Protein AF-A0A7S3W999-F1 (afdb_monomer_lite)

pLDDT: mean 83.3, std 14.89, range [40.12, 98.19]

Secondary structure (DSSP, 8-state):
-HHHHHHHHHHHHHTT----EE--SS--S--HHHHHHHHTT---EE---S-SHHHHHHHHHHHHHHHHHGGG-B--GGGTTTTT-GGG---SS-B--S-TTSSTT--SHHHHHHHHHT-

Sequence (119 aa):
SITEAVEAACMSMFAGWGVMVSHRSGETEDAFIADLVVGLRTGQIKTGAPCRSERLAKYNQLLRIEEELGSRCSYAGEKFRTVGCPVKGMFRKPCVGGNWKCNGTLKSVEDLLTAFKAF

Structure (mmCIF, N/CA/C/O backbone):
data_AF-A0A7S3W999-F1
#
_entry.id   AF-A0A7S3W999-F1
#
loop_
_atom_site.group_PDB
_atom_site.id
_atom_site.type_symbol
_atom_site.label_atom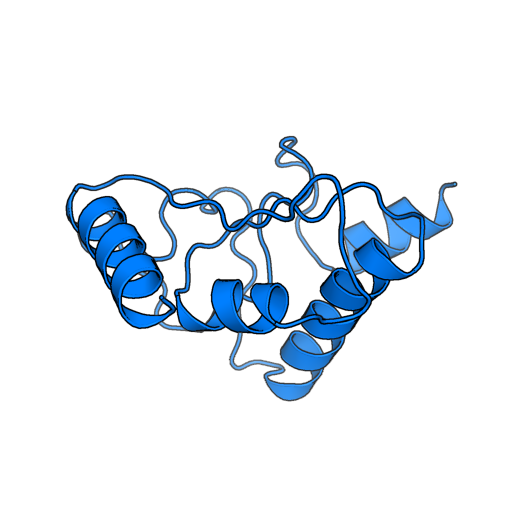_id
_atom_site.label_alt_id
_atom_site.label_comp_id
_atom_site.label_asym_id
_atom_site.label_entity_id
_atom_site.label_seq_id
_atom_site.pdbx_PDB_ins_code
_atom_site.Cartn_x
_atom_site.Cartn_y
_atom_site.Cartn_z
_atom_site.occupancy
_atom_site.B_iso_or_equiv
_atom_site.auth_seq_id
_atom_site.auth_comp_id
_atom_site.auth_asym_id
_atom_site.auth_atom_id
_atom_site.pdbx_PDB_model_num
ATOM 1 N N . SER A 1 1 ? 10.779 3.368 -13.672 1.00 92.88 1 SER A N 1
ATOM 2 C CA . SER A 1 1 ? 10.228 4.727 -13.477 1.00 92.88 1 SER A CA 1
ATOM 3 C C . SER A 1 1 ? 8.856 4.645 -12.806 1.00 92.88 1 SER A C 1
ATOM 5 O O . SER A 1 1 ? 8.329 3.544 -12.678 1.00 92.88 1 SER A O 1
ATOM 7 N N . ILE A 1 2 ? 8.274 5.768 -12.357 1.00 95.38 2 ILE A N 1
ATOM 8 C CA . ILE A 1 2 ? 6.893 5.771 -11.826 1.00 95.38 2 ILE A CA 1
ATOM 9 C C . ILE A 1 2 ? 5.883 5.465 -12.933 1.00 95.38 2 ILE A C 1
ATOM 11 O O . ILE A 1 2 ? 4.989 4.652 -12.724 1.00 95.38 2 ILE A O 1
ATOM 15 N N . THR A 1 3 ? 6.064 6.046 -14.119 1.00 97.25 3 THR A N 1
ATOM 16 C CA . THR A 1 3 ? 5.186 5.830 -15.275 1.00 97.25 3 THR A CA 1
ATOM 17 C C . THR A 1 3 ? 5.067 4.350 -15.632 1.00 97.25 3 THR A C 1
ATOM 19 O O . THR A 1 3 ? 3.961 3.822 -15.657 1.00 97.25 3 THR A O 1
ATOM 22 N N . GLU A 1 4 ? 6.191 3.643 -15.776 1.00 98.19 4 GLU A N 1
ATOM 23 C CA . GLU A 1 4 ? 6.180 2.205 -16.093 1.00 98.19 4 GLU A CA 1
ATOM 24 C C . GLU A 1 4 ? 5.510 1.369 -14.991 1.00 98.19 4 GLU A C 1
ATOM 26 O O . GLU A 1 4 ? 4.831 0.386 -15.276 1.00 98.19 4 GLU A O 1
ATOM 31 N N . ALA A 1 5 ? 5.677 1.750 -13.718 1.00 96.62 5 ALA A N 1
ATOM 32 C CA . ALA A 1 5 ? 5.036 1.051 -12.607 1.00 96.62 5 ALA A CA 1
ATOM 33 C C . ALA A 1 5 ? 3.506 1.221 -12.632 1.00 96.62 5 ALA A C 1
ATOM 35 O O . ALA A 1 5 ? 2.775 0.259 -12.386 1.00 96.62 5 ALA A O 1
ATOM 36 N N . VAL A 1 6 ? 3.024 2.425 -12.961 1.00 96.75 6 VAL A N 1
ATOM 37 C CA . VAL A 1 6 ? 1.593 2.712 -13.141 1.00 96.75 6 VAL A CA 1
ATOM 38 C C . VAL A 1 6 ? 1.043 1.938 -14.338 1.00 96.75 6 VAL A C 1
ATOM 40 O O . VAL A 1 6 ? 0.014 1.278 -14.212 1.00 96.75 6 VAL A O 1
ATOM 43 N N . GLU A 1 7 ? 1.742 1.953 -15.473 1.00 97.31 7 GLU A N 1
ATOM 44 C CA . GLU A 1 7 ? 1.349 1.214 -16.677 1.00 97.31 7 GLU A CA 1
ATOM 45 C C . GLU A 1 7 ? 1.268 -0.293 -16.413 1.00 97.31 7 GLU A C 1
ATOM 47 O O . GLU A 1 7 ? 0.254 -0.917 -16.726 1.00 97.31 7 GLU A O 1
ATOM 52 N N . ALA A 1 8 ? 2.276 -0.877 -15.759 1.00 97.12 8 ALA A N 1
ATOM 53 C CA . ALA A 1 8 ? 2.287 -2.294 -15.402 1.00 97.12 8 ALA A CA 1
ATOM 54 C C . ALA A 1 8 ? 1.127 -2.678 -14.468 1.00 97.12 8 ALA A C 1
ATOM 56 O O . ALA A 1 8 ? 0.482 -3.719 -14.660 1.00 97.12 8 ALA A O 1
ATOM 57 N N . ALA A 1 9 ? 0.829 -1.832 -13.478 1.00 95.31 9 ALA A N 1
ATOM 58 C CA . ALA A 1 9 ? -0.301 -2.037 -12.582 1.00 95.31 9 ALA A CA 1
ATOM 59 C C . ALA A 1 9 ? -1.631 -1.970 -13.346 1.00 95.31 9 ALA A C 1
ATOM 61 O O . ALA A 1 9 ? -2.456 -2.877 -13.220 1.00 95.31 9 ALA A O 1
ATOM 62 N N . CYS A 1 10 ? -1.824 -0.943 -14.176 1.00 94.19 10 CYS A N 1
ATOM 63 C CA . CYS A 1 10 ? -3.021 -0.780 -14.995 1.00 94.19 10 CYS A CA 1
ATOM 64 C C . CYS A 1 10 ? -3.225 -1.973 -15.933 1.00 94.19 10 CYS A C 1
ATOM 66 O O . CYS A 1 10 ? -4.299 -2.571 -15.908 1.00 94.19 10 CYS A O 1
ATOM 68 N N . MET A 1 11 ? -2.202 -2.377 -16.693 1.00 96.50 11 MET A N 1
ATOM 69 C CA . MET A 1 11 ? -2.272 -3.538 -17.592 1.00 96.50 11 MET A CA 1
ATOM 70 C C . MET A 1 11 ? -2.722 -4.803 -16.854 1.00 96.50 11 MET A C 1
ATOM 72 O O . MET A 1 11 ? -3.634 -5.496 -17.303 1.00 96.50 11 MET A O 1
ATOM 76 N N . SER A 1 12 ? -2.140 -5.065 -15.682 1.00 95.31 12 SER A N 1
ATOM 77 C CA . SER A 1 12 ? -2.504 -6.218 -14.854 1.00 95.31 12 SER A CA 1
ATOM 78 C C . SER A 1 12 ? -3.963 -6.143 -14.383 1.00 95.31 12 SER A C 1
ATOM 80 O O . SER A 1 12 ? -4.713 -7.114 -14.493 1.00 95.31 12 SER A O 1
ATOM 82 N N . MET A 1 13 ? -4.401 -4.976 -13.904 1.00 93.50 13 MET A N 1
ATOM 83 C CA . MET A 1 13 ? -5.772 -4.772 -13.427 1.00 93.50 13 MET A CA 1
ATOM 84 C C . MET A 1 13 ? -6.809 -4.880 -14.554 1.00 93.50 13 MET A C 1
ATOM 86 O O . MET A 1 13 ? -7.868 -5.481 -14.346 1.00 93.50 13 MET A O 1
ATOM 90 N N . PHE A 1 14 ? -6.501 -4.374 -15.754 1.00 93.75 14 PHE A N 1
ATOM 91 C C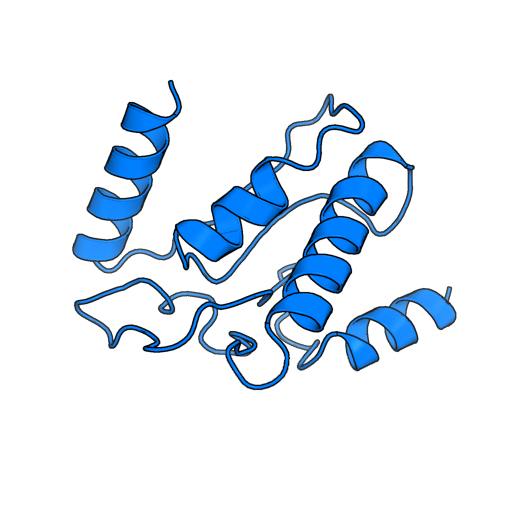A . PHE A 1 14 ? -7.331 -4.537 -16.954 1.00 93.75 14 PHE A CA 1
ATOM 92 C C . PHE A 1 14 ? -7.422 -5.998 -17.401 1.00 93.75 14 PHE A C 1
ATOM 94 O O . PHE A 1 14 ? -8.495 -6.444 -17.802 1.00 93.75 14 PHE A O 1
ATOM 101 N N . ALA A 1 15 ? -6.344 -6.770 -17.246 1.00 94.44 15 ALA A N 1
ATOM 102 C CA . ALA A 1 15 ? -6.331 -8.207 -17.513 1.00 94.44 15 ALA A CA 1
ATOM 103 C C . ALA A 1 15 ? -7.066 -9.046 -16.446 1.00 94.44 15 ALA A C 1
ATOM 105 O O . ALA A 1 15 ? -7.117 -10.273 -16.542 1.00 94.44 15 ALA A O 1
ATOM 106 N N . GLY A 1 16 ? -7.639 -8.427 -15.408 1.00 91.25 16 GLY A N 1
ATOM 107 C CA . GLY A 1 16 ? -8.362 -9.146 -14.360 1.00 91.25 16 GLY A CA 1
ATOM 108 C C . GLY A 1 16 ? -7.500 -9.608 -13.185 1.00 91.25 16 GLY A C 1
ATOM 109 O O . GLY A 1 16 ? -7.981 -10.402 -12.365 1.00 91.25 16 GLY A O 1
ATOM 110 N N . TRP A 1 17 ? -6.240 -9.176 -13.111 1.00 93.19 17 TRP A N 1
ATOM 111 C CA . TRP A 1 17 ? -5.279 -9.618 -12.103 1.00 93.19 17 TRP A CA 1
ATOM 112 C C . TRP A 1 17 ? -5.247 -8.649 -10.920 1.00 93.19 17 TRP A C 1
ATOM 114 O O . TRP A 1 17 ? -5.416 -7.440 -11.069 1.00 93.19 17 TRP A O 1
ATOM 124 N N . GLY A 1 18 ? -5.015 -9.194 -9.725 1.00 91.25 18 GLY A N 1
ATOM 125 C CA . GLY A 1 18 ? -4.757 -8.384 -8.538 1.00 91.25 18 GLY A CA 1
ATOM 126 C C . GLY A 1 18 ? -3.310 -7.900 -8.534 1.00 91.25 18 GLY A C 1
ATOM 127 O O . GLY A 1 18 ? -2.397 -8.682 -8.787 1.00 91.25 18 GLY A O 1
ATOM 128 N N . VAL A 1 19 ? -3.095 -6.631 -8.199 1.00 93.62 19 VAL A N 1
ATOM 129 C CA . VAL A 1 19 ? -1.758 -6.036 -8.062 1.00 93.62 19 VAL A CA 1
ATOM 130 C C . VAL A 1 19 ? -1.458 -5.870 -6.580 1.00 93.62 19 VAL A C 1
ATOM 132 O O . VAL A 1 19 ? -2.343 -5.478 -5.829 1.00 93.62 19 VAL A O 1
ATOM 135 N N . MET A 1 20 ? -0.249 -6.210 -6.136 1.00 93.94 20 MET A N 1
ATOM 136 C CA . MET A 1 20 ? 0.203 -5.974 -4.762 1.00 93.94 20 MET A CA 1
ATOM 137 C C . MET A 1 20 ? 1.393 -5.032 -4.789 1.00 93.94 20 MET A C 1
ATOM 139 O O . MET A 1 20 ? 2.443 -5.381 -5.323 1.00 93.94 20 MET A O 1
ATOM 143 N N . VAL A 1 21 ? 1.238 -3.854 -4.187 1.00 94.75 21 VAL A N 1
ATOM 144 C CA . VAL A 1 21 ? 2.371 -2.950 -3.973 1.00 94.75 21 VAL A CA 1
ATOM 145 C C . VAL A 1 21 ? 3.241 -3.538 -2.865 1.00 94.75 21 VAL A C 1
ATOM 147 O O . VAL A 1 21 ? 2.730 -4.001 -1.846 1.00 94.75 21 VAL A O 1
ATOM 150 N N . SER A 1 22 ? 4.558 -3.565 -3.043 1.00 94.62 22 SER A N 1
ATOM 151 C CA . SER A 1 22 ? 5.455 -4.204 -2.079 1.00 94.62 22 SER A CA 1
ATOM 152 C C . SER A 1 22 ? 6.674 -3.358 -1.766 1.00 94.62 22 SER A C 1
ATOM 154 O O . SER A 1 22 ? 7.240 -2.729 -2.656 1.00 94.62 22 SER A O 1
ATOM 156 N N . HIS A 1 23 ? 7.127 -3.445 -0.519 1.00 93.44 23 HIS A N 1
ATOM 157 C CA . HIS A 1 23 ? 8.432 -2.953 -0.094 1.00 93.44 23 HIS A CA 1
ATOM 158 C C . HIS A 1 23 ? 9.593 -3.723 -0.744 1.00 93.44 23 HIS A C 1
ATOM 160 O O . HIS A 1 23 ? 9.405 -4.757 -1.398 1.00 93.44 23 HIS A O 1
ATOM 166 N N . ARG A 1 24 ? 10.820 -3.279 -0.481 1.00 93.56 24 ARG A N 1
ATOM 167 C CA . ARG A 1 24 ? 12.041 -4.061 -0.720 1.00 93.56 24 ARG A CA 1
ATOM 168 C C . ARG A 1 24 ? 12.686 -4.521 0.590 1.00 93.56 24 ARG A C 1
ATOM 170 O O . ARG A 1 24 ? 12.261 -4.161 1.688 1.00 93.56 24 ARG A O 1
ATOM 177 N N . SER A 1 25 ? 13.686 -5.398 0.491 1.00 89.00 25 SER A N 1
ATOM 178 C CA . SER A 1 25 ? 14.409 -5.908 1.664 1.00 89.00 25 SER A CA 1
ATOM 179 C C . SER A 1 25 ? 15.165 -4.789 2.385 1.00 89.00 25 SER A C 1
ATOM 181 O O . SER A 1 25 ? 15.045 -4.681 3.602 1.00 89.00 25 SER A O 1
ATOM 183 N N . GLY A 1 26 ? 15.856 -3.918 1.644 1.00 90.69 26 GLY A N 1
ATOM 184 C CA . GLY A 1 26 ? 16.364 -2.638 2.140 1.00 90.69 26 GLY A CA 1
ATOM 185 C C . GLY A 1 26 ? 15.339 -1.534 1.899 1.00 90.69 26 GLY A C 1
ATOM 186 O O . GLY A 1 26 ? 15.027 -1.248 0.748 1.00 90.69 26 GLY A O 1
ATOM 187 N N . GLU A 1 27 ? 14.806 -0.951 2.969 1.00 93.56 27 GLU A N 1
ATOM 188 C CA . GLU A 1 27 ? 13.860 0.169 2.919 1.00 93.56 27 GLU A CA 1
ATOM 189 C C . GLU A 1 27 ? 14.418 1.384 3.651 1.00 93.56 27 GLU A C 1
ATOM 191 O O . GLU A 1 27 ? 15.270 1.256 4.530 1.00 93.56 27 GLU A O 1
ATOM 196 N N . THR A 1 28 ? 13.886 2.549 3.301 1.00 95.06 28 THR A N 1
ATOM 197 C CA . THR A 1 28 ? 14.134 3.825 3.977 1.00 95.06 28 THR A CA 1
ATOM 198 C C . THR A 1 28 ? 12.873 4.269 4.722 1.00 95.06 28 THR A C 1
ATOM 200 O O . THR A 1 28 ? 11.848 3.591 4.692 1.00 95.06 28 THR A O 1
ATOM 203 N N . GLU A 1 29 ? 12.904 5.416 5.390 1.00 94.94 29 GLU A N 1
ATOM 204 C CA . GLU A 1 29 ? 11.703 5.995 6.010 1.00 94.94 29 GLU A CA 1
ATOM 205 C C . GLU A 1 29 ? 10.728 6.616 4.996 1.00 94.94 29 GLU A C 1
ATOM 207 O O . GLU A 1 29 ? 9.638 7.034 5.376 1.00 94.94 29 GLU A O 1
ATOM 212 N N . ASP A 1 30 ? 11.078 6.628 3.705 1.00 96.50 30 ASP A N 1
ATOM 213 C CA . ASP A 1 30 ? 10.192 7.095 2.641 1.00 96.50 30 ASP A CA 1
ATOM 214 C C . ASP A 1 30 ? 8.915 6.245 2.600 1.00 96.50 30 ASP A C 1
ATOM 216 O O . ASP A 1 30 ? 8.964 5.020 2.471 1.00 96.50 30 ASP A O 1
ATOM 220 N N . ALA A 1 31 ? 7.761 6.894 2.730 1.00 95.88 31 ALA A N 1
ATOM 221 C CA . ALA A 1 31 ? 6.458 6.250 2.741 1.00 95.88 31 ALA A CA 1
ATOM 222 C C . ALA A 1 31 ? 5.761 6.248 1.372 1.00 95.88 31 ALA A C 1
ATOM 224 O O . ALA A 1 31 ? 4.612 5.827 1.306 1.00 95.88 31 ALA A O 1
ATOM 225 N N . PHE A 1 32 ? 6.440 6.627 0.283 1.00 96.94 32 PHE A N 1
ATOM 226 C CA . PHE A 1 32 ? 5.876 6.771 -1.067 1.00 96.94 32 PHE A CA 1
ATOM 227 C C . PHE A 1 32 ? 4.941 5.632 -1.509 1.00 96.94 32 PHE A C 1
ATOM 229 O O . PHE A 1 32 ? 3.894 5.862 -2.115 1.00 96.94 32 PHE A O 1
ATOM 236 N N . ILE A 1 33 ? 5.290 4.378 -1.200 1.00 95.81 33 ILE A N 1
ATOM 237 C CA . ILE A 1 33 ? 4.478 3.220 -1.601 1.00 95.81 33 ILE A CA 1
ATOM 238 C C . ILE A 1 33 ? 3.105 3.152 -0.902 1.00 95.81 33 ILE A C 1
ATOM 240 O O . ILE A 1 33 ? 2.212 2.468 -1.406 1.00 95.81 33 ILE A O 1
ATOM 244 N N . ALA A 1 34 ? 2.924 3.849 0.226 1.00 94.62 34 ALA A N 1
ATOM 245 C CA . ALA A 1 34 ? 1.640 4.003 0.911 1.00 94.62 34 ALA A CA 1
ATOM 246 C C . ALA A 1 34 ? 0.684 4.891 0.099 1.00 94.62 34 ALA A C 1
ATOM 248 O O . ALA A 1 34 ? -0.460 4.514 -0.136 1.00 94.62 34 ALA A O 1
ATOM 249 N N . ASP A 1 35 ? 1.156 6.019 -0.420 1.00 95.75 35 ASP A N 1
ATOM 250 C CA . ASP A 1 35 ? 0.368 6.874 -1.310 1.00 95.75 35 ASP A CA 1
ATOM 251 C C . ASP A 1 35 ? 0.123 6.179 -2.659 1.00 95.75 35 ASP A C 1
ATOM 253 O O . ASP A 1 35 ? -0.989 6.199 -3.195 1.00 95.75 35 ASP A O 1
ATOM 257 N N . LEU A 1 36 ? 1.132 5.464 -3.172 1.00 95.44 36 LEU A N 1
ATOM 258 C CA . LEU A 1 36 ? 1.034 4.726 -4.431 1.00 95.44 36 LEU A CA 1
ATOM 259 C C . LEU A 1 36 ? -0.056 3.643 -4.396 1.00 95.44 36 LEU A C 1
ATOM 261 O O . LEU A 1 36 ? -0.816 3.517 -5.357 1.00 95.44 36 LEU A O 1
ATOM 265 N N . VAL A 1 37 ? -0.162 2.859 -3.313 1.00 94.44 37 VAL A N 1
ATOM 266 C CA . VAL A 1 37 ? -1.179 1.792 -3.211 1.00 94.44 37 VAL A CA 1
ATOM 267 C C . VAL A 1 37 ? -2.601 2.363 -3.217 1.00 94.44 37 VAL A C 1
ATOM 269 O O . VAL A 1 37 ? -3.483 1.780 -3.860 1.00 94.44 37 VAL A O 1
ATOM 272 N N . VAL A 1 38 ? -2.811 3.513 -2.566 1.00 93.50 38 VAL A N 1
ATOM 273 C CA . VAL A 1 38 ? -4.107 4.205 -2.514 1.00 93.50 38 VAL A CA 1
ATOM 274 C C . VAL A 1 38 ? -4.435 4.839 -3.863 1.00 93.50 38 VAL A C 1
ATOM 276 O O . VAL A 1 38 ? -5.544 4.653 -4.371 1.00 93.50 38 VAL A O 1
ATOM 279 N N . GLY A 1 39 ? -3.465 5.524 -4.475 1.00 93.38 39 GLY A N 1
ATOM 280 C CA . GLY A 1 39 ? -3.613 6.173 -5.779 1.00 93.38 39 GLY A CA 1
ATOM 281 C C . GLY A 1 39 ? -3.915 5.182 -6.903 1.00 93.38 39 GLY A C 1
ATOM 282 O O . GLY A 1 39 ? -4.852 5.387 -7.672 1.00 93.38 39 GLY A O 1
ATOM 283 N N . LEU A 1 40 ? -3.191 4.059 -6.946 1.00 92.38 40 LEU A N 1
ATOM 284 C CA . LEU A 1 40 ? -3.424 2.980 -7.912 1.00 92.38 40 LEU A CA 1
ATOM 285 C C . LEU A 1 40 ? -4.662 2.129 -7.599 1.00 92.38 40 LEU A C 1
ATOM 287 O O . LEU A 1 40 ? -5.066 1.319 -8.429 1.00 92.38 40 LEU A O 1
ATOM 291 N N . ARG A 1 41 ? -5.253 2.270 -6.405 1.00 92.12 41 ARG A N 1
ATOM 292 C CA . ARG A 1 41 ? -6.413 1.485 -5.944 1.00 92.12 41 ARG A CA 1
ATOM 293 C C . ARG A 1 41 ? -6.199 -0.026 -6.047 1.00 92.12 41 ARG A C 1
ATOM 295 O O . ARG A 1 41 ? -7.118 -0.778 -6.358 1.00 92.12 41 ARG A O 1
ATOM 302 N N . THR A 1 42 ? -4.987 -0.492 -5.765 1.00 91.50 42 THR A N 1
ATOM 303 C CA . THR A 1 42 ? -4.658 -1.922 -5.911 1.00 91.50 42 THR A CA 1
ATOM 304 C C . THR A 1 42 ? -5.302 -2.790 -4.830 1.00 91.50 42 THR A C 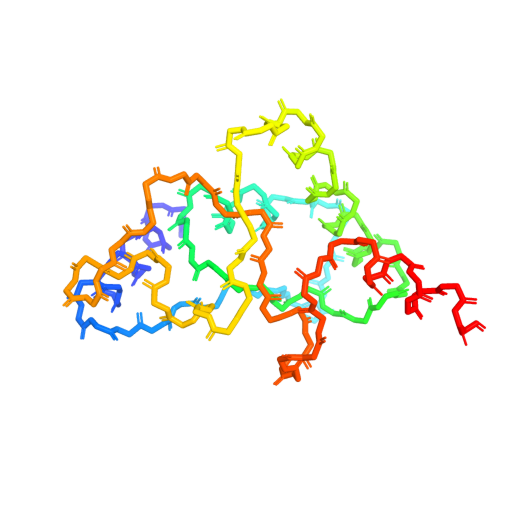1
ATOM 306 O O . THR A 1 42 ? -5.567 -3.966 -5.062 1.00 91.50 42 THR A O 1
ATOM 309 N N . GLY A 1 43 ? -5.592 -2.207 -3.660 1.00 89.25 43 GLY A N 1
ATOM 310 C CA . GLY A 1 43 ? -6.299 -2.872 -2.565 1.00 89.25 43 GLY A CA 1
ATOM 311 C C . GLY A 1 43 ? -5.434 -3.746 -1.660 1.00 89.25 43 GLY A C 1
ATOM 312 O O . GLY A 1 43 ? -5.955 -4.300 -0.698 1.00 89.25 43 GLY A O 1
ATOM 313 N N . GLN A 1 44 ? -4.133 -3.886 -1.918 1.00 90.50 44 GLN A N 1
ATOM 314 C CA . GLN A 1 44 ? -3.239 -4.699 -1.087 1.00 90.50 44 GLN A CA 1
ATOM 315 C C . GLN A 1 44 ? -1.794 -4.194 -1.143 1.00 90.50 44 GLN A C 1
ATOM 317 O O . GLN A 1 44 ? -1.268 -3.850 -2.202 1.00 90.50 44 GLN A O 1
ATOM 322 N N . ILE A 1 45 ? -1.142 -4.201 0.019 1.00 92.19 45 ILE A N 1
ATOM 323 C CA . ILE A 1 45 ? 0.247 -3.785 0.192 1.00 92.19 45 ILE A CA 1
ATOM 324 C C . ILE A 1 45 ? 0.982 -4.768 1.099 1.00 92.19 45 ILE A C 1
ATOM 326 O O . ILE A 1 45 ? 0.462 -5.189 2.131 1.00 92.19 45 ILE A O 1
ATOM 330 N N . LYS A 1 46 ? 2.217 -5.108 0.728 1.00 92.44 46 LYS A N 1
ATOM 331 C CA . LYS A 1 46 ? 3.158 -5.858 1.563 1.00 92.44 46 LYS A CA 1
ATOM 332 C C . LYS A 1 46 ? 4.308 -4.942 1.956 1.00 92.44 46 LYS A C 1
ATOM 334 O O . LYS A 1 46 ? 5.272 -4.803 1.207 1.00 92.44 46 LYS A O 1
ATOM 339 N N . THR A 1 47 ? 4.223 -4.347 3.144 1.00 91.75 47 THR A N 1
ATOM 340 C CA . THR A 1 47 ? 5.255 -3.425 3.650 1.00 91.75 47 THR A CA 1
ATOM 341 C C . THR A 1 47 ? 5.977 -3.916 4.908 1.00 91.75 47 THR A C 1
ATOM 343 O O . THR A 1 47 ? 6.654 -3.156 5.592 1.00 91.75 47 THR A O 1
ATOM 346 N N . GLY A 1 48 ? 5.956 -5.228 5.151 1.00 88.06 48 GLY A N 1
ATOM 347 C CA . GLY A 1 48 ? 6.763 -5.879 6.183 1.00 88.06 48 GLY A CA 1
ATOM 348 C C . GLY A 1 48 ? 6.041 -6.046 7.508 1.00 88.06 48 GLY A C 1
ATOM 349 O O . GLY A 1 48 ? 4.844 -5.794 7.622 1.00 88.06 48 GLY A O 1
ATOM 350 N N . ALA A 1 49 ? 6.764 -6.548 8.503 1.00 85.50 49 ALA A N 1
ATOM 351 C CA . ALA A 1 49 ? 6.201 -6.729 9.827 1.00 85.50 49 ALA A CA 1
ATOM 352 C C . ALA A 1 49 ? 5.872 -5.373 10.487 1.00 85.50 49 ALA A C 1
ATOM 354 O O . ALA A 1 49 ? 6.445 -4.352 10.107 1.00 85.50 49 ALA A O 1
ATOM 355 N N . PRO A 1 50 ? 4.971 -5.371 11.481 1.00 84.50 50 PRO A N 1
ATOM 356 C CA . PRO A 1 50 ? 4.657 -4.243 12.364 1.00 84.50 50 PRO A CA 1
ATOM 357 C C . PRO A 1 50 ? 5.831 -3.782 13.256 1.00 84.50 50 PRO A C 1
ATOM 359 O O . PRO A 1 50 ? 5.646 -3.422 14.411 1.00 84.50 50 PRO A O 1
ATOM 362 N N . CYS A 1 51 ? 7.062 -3.849 12.768 1.00 79.75 51 CYS A N 1
ATOM 363 C CA . CYS A 1 51 ? 8.267 -3.542 13.516 1.00 79.75 51 CYS A CA 1
ATOM 364 C C . CYS A 1 51 ? 9.298 -2.876 12.604 1.00 79.75 51 CYS A C 1
ATOM 366 O O . CYS A 1 51 ? 9.285 -3.078 11.388 1.00 79.75 51 CYS A O 1
ATOM 368 N N . ARG A 1 52 ? 10.220 -2.134 13.229 1.00 88.00 52 ARG A N 1
ATOM 369 C CA . ARG A 1 52 ? 11.235 -1.286 12.586 1.00 88.00 52 ARG A CA 1
ATOM 370 C C . ARG A 1 52 ? 10.639 -0.063 11.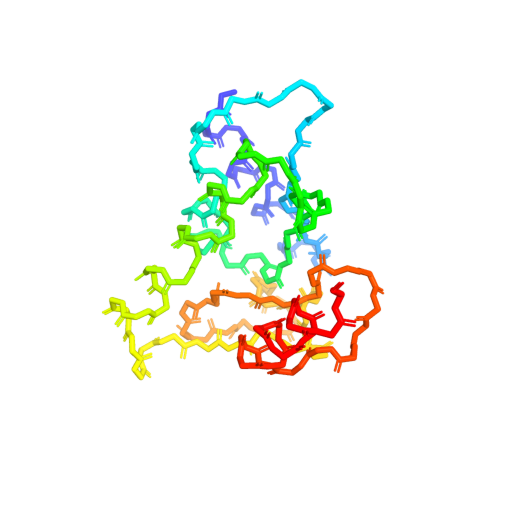872 1.00 88.00 52 ARG A C 1
ATOM 372 O O . ARG A 1 52 ? 9.638 -0.150 11.155 1.00 88.00 52 ARG A O 1
ATOM 379 N N . SER A 1 53 ? 11.256 1.096 12.092 1.00 91.31 53 SER A N 1
ATOM 380 C CA . SER A 1 53 ? 10.708 2.399 11.696 1.00 91.31 53 SER A CA 1
ATOM 381 C C . SER A 1 53 ? 10.473 2.517 10.193 1.00 91.31 53 SER A C 1
ATOM 383 O O . SER A 1 53 ? 9.446 3.050 9.781 1.00 91.31 53 SER A O 1
ATOM 385 N N . GLU A 1 54 ? 11.332 1.921 9.361 1.00 90.12 54 GLU A N 1
ATOM 386 C CA . GLU A 1 54 ? 11.195 1.976 7.904 1.00 90.12 54 GLU A CA 1
ATOM 387 C C . GLU A 1 54 ? 9.939 1.256 7.384 1.00 90.12 54 GLU A C 1
ATOM 389 O O . GLU A 1 54 ? 9.475 1.535 6.278 1.00 90.12 54 GLU A O 1
ATOM 394 N N . ARG A 1 55 ? 9.373 0.327 8.170 1.00 89.94 55 ARG A N 1
ATOM 395 C CA . ARG A 1 55 ? 8.116 -0.380 7.861 1.00 89.94 55 ARG A CA 1
ATOM 396 C C . ARG A 1 55 ? 6.924 0.362 8.441 1.00 89.94 55 ARG A C 1
ATOM 398 O O . ARG A 1 55 ? 5.931 0.571 7.744 1.00 89.94 55 ARG A O 1
ATOM 405 N N . LEU A 1 56 ? 7.057 0.802 9.694 1.00 89.44 56 LEU A N 1
ATOM 406 C CA . LEU A 1 56 ? 6.040 1.590 10.388 1.00 89.44 56 LEU A CA 1
ATOM 407 C C . LEU A 1 56 ? 5.745 2.908 9.672 1.00 89.44 56 LEU A C 1
ATOM 409 O O . LEU A 1 56 ? 4.588 3.307 9.637 1.00 89.44 56 LEU A O 1
ATOM 413 N N . ALA A 1 57 ? 6.734 3.537 9.033 1.00 93.88 57 ALA A N 1
ATOM 414 C CA . ALA A 1 57 ? 6.542 4.762 8.260 1.00 93.88 57 ALA A CA 1
ATOM 415 C C . ALA A 1 57 ? 5.420 4.629 7.212 1.00 93.88 57 ALA A C 1
ATOM 417 O O . ALA A 1 57 ? 4.567 5.508 7.113 1.00 93.88 57 ALA A O 1
ATOM 418 N N . LYS A 1 58 ? 5.355 3.496 6.497 1.00 93.00 58 LYS A N 1
ATOM 419 C CA . LYS A 1 58 ? 4.317 3.228 5.486 1.00 93.00 58 LYS A CA 1
ATOM 420 C C . LYS A 1 58 ? 2.959 2.953 6.122 1.00 93.00 58 LYS A C 1
ATOM 422 O O . LYS A 1 58 ? 1.954 3.470 5.649 1.00 93.00 58 LYS A O 1
ATOM 427 N N . TYR A 1 59 ? 2.920 2.162 7.197 1.00 91.25 59 TYR A N 1
ATOM 428 C CA . TYR A 1 59 ? 1.671 1.905 7.920 1.00 91.25 59 TYR A CA 1
ATOM 429 C C . TYR A 1 59 ? 1.092 3.197 8.499 1.00 91.25 59 TYR A C 1
ATOM 431 O O . TYR A 1 59 ? -0.072 3.494 8.268 1.00 91.25 59 TYR A O 1
ATOM 439 N N . ASN A 1 60 ? 1.918 4.006 9.162 1.00 91.50 60 ASN A N 1
ATOM 440 C CA . ASN A 1 60 ? 1.513 5.294 9.717 1.00 91.50 60 ASN A CA 1
ATOM 441 C C . ASN A 1 60 ? 1.039 6.256 8.626 1.00 91.50 60 ASN A C 1
ATOM 443 O O . ASN A 1 60 ? 0.091 7.000 8.846 1.00 91.50 60 ASN A O 1
ATOM 447 N N . GLN A 1 61 ? 1.656 6.225 7.444 1.00 94.69 61 GLN A N 1
ATOM 448 C CA . GLN A 1 61 ? 1.186 7.022 6.317 1.00 94.69 61 GLN A CA 1
ATOM 449 C C . GLN A 1 61 ? -0.195 6.572 5.825 1.00 94.69 61 GLN A C 1
ATOM 451 O O . GLN A 1 61 ? -1.040 7.423 5.576 1.00 94.69 61 GLN A O 1
ATOM 456 N N . LEU A 1 62 ? -0.477 5.266 5.767 1.00 91.75 62 LEU A N 1
ATOM 457 C CA . LEU A 1 62 ? -1.830 4.777 5.461 1.00 91.75 62 LEU A CA 1
ATOM 458 C C . LEU A 1 62 ? -2.858 5.254 6.494 1.00 91.75 62 LEU A C 1
ATOM 460 O O . LEU A 1 62 ? -3.937 5.681 6.102 1.00 91.75 62 LEU A O 1
ATOM 464 N N . LEU A 1 63 ? -2.514 5.249 7.787 1.00 88.69 63 LEU A N 1
ATOM 465 C CA . LEU A 1 63 ? -3.393 5.780 8.838 1.00 88.69 63 LEU A CA 1
ATOM 466 C C . LEU A 1 63 ? -3.708 7.266 8.617 1.00 88.69 63 LEU A C 1
ATOM 468 O O . LEU A 1 63 ? -4.865 7.665 8.696 1.00 88.69 63 LEU A O 1
ATOM 472 N N . ARG A 1 64 ? -2.697 8.075 8.275 1.00 92.44 64 ARG A N 1
ATOM 473 C CA . ARG A 1 64 ? -2.886 9.505 7.972 1.00 92.44 64 ARG A CA 1
ATOM 474 C C . ARG A 1 64 ? -3.760 9.723 6.739 1.00 92.44 64 ARG A C 1
ATOM 476 O O . ARG A 1 64 ? -4.640 10.572 6.769 1.00 92.44 64 ARG A O 1
ATOM 483 N N . ILE A 1 65 ? -3.547 8.948 5.672 1.00 91.94 65 ILE A N 1
ATOM 484 C CA . ILE A 1 65 ? -4.368 9.032 4.454 1.00 91.94 65 ILE A CA 1
ATOM 485 C C . ILE A 1 65 ? -5.821 8.638 4.759 1.00 91.94 65 ILE A C 1
ATOM 487 O O . ILE A 1 65 ? -6.757 9.229 4.219 1.00 91.94 65 ILE A O 1
ATOM 491 N N . GLU A 1 66 ? -6.033 7.633 5.609 1.00 89.25 66 GLU A N 1
ATOM 492 C CA . GLU A 1 66 ? -7.372 7.217 6.025 1.00 89.25 66 GLU A CA 1
ATOM 493 C C . GLU A 1 66 ? -8.065 8.326 6.821 1.00 89.25 66 GLU A C 1
ATOM 495 O O . GLU A 1 66 ? -9.203 8.671 6.503 1.00 89.25 66 GLU A O 1
ATOM 500 N N . GLU A 1 67 ? -7.362 8.923 7.785 1.00 88.31 67 GLU A N 1
ATOM 501 C CA . GLU A 1 67 ? -7.843 10.059 8.574 1.00 88.31 67 GLU A CA 1
ATOM 502 C C . GLU A 1 67 ? -8.189 11.265 7.683 1.00 88.31 67 GLU A C 1
ATOM 504 O O . GLU A 1 67 ? -9.273 11.837 7.806 1.00 88.31 67 GLU A O 1
ATOM 509 N N . GLU A 1 68 ? -7.327 11.602 6.719 1.00 92.00 68 GLU A N 1
ATOM 510 C CA . GLU A 1 68 ? -7.539 12.707 5.775 1.00 92.00 68 GLU A CA 1
ATOM 511 C C . GLU A 1 68 ? -8.760 12.474 4.866 1.00 92.00 68 GLU A C 1
ATOM 513 O O . GLU A 1 68 ? -9.549 13.386 4.575 1.00 92.00 68 GLU A O 1
ATOM 518 N N . LEU A 1 69 ? -8.944 11.245 4.381 1.00 87.75 69 LEU A N 1
ATOM 519 C CA . LEU A 1 69 ? -10.066 10.911 3.506 1.00 87.75 69 LEU A CA 1
ATOM 520 C C . LEU A 1 69 ? -11.378 10.746 4.281 1.00 87.75 69 LEU A C 1
ATOM 522 O O . LEU A 1 69 ? -12.440 11.070 3.732 1.00 87.75 69 LEU A O 1
ATOM 526 N N . GLY A 1 70 ? -11.325 10.277 5.527 1.00 88.00 70 GLY A N 1
ATOM 527 C CA . GLY A 1 70 ? -12.488 10.012 6.368 1.00 88.00 70 GLY A CA 1
ATOM 528 C C . GLY A 1 70 ? -13.514 9.128 5.653 1.00 88.00 70 GLY A C 1
ATOM 529 O O . GLY A 1 70 ? -13.197 8.094 5.071 1.00 88.00 70 GLY A O 1
ATOM 530 N N . SER A 1 71 ? -14.771 9.574 5.585 1.00 86.88 71 SER A N 1
ATOM 531 C CA . SER A 1 71 ? -15.860 8.832 4.923 1.00 86.88 71 SER A CA 1
ATOM 532 C C . SER A 1 71 ? -15.706 8.669 3.397 1.00 86.88 71 SER A C 1
ATOM 534 O O . SER A 1 71 ? -16.508 7.971 2.755 1.00 86.88 71 SER A O 1
ATOM 536 N N . ARG A 1 72 ? -14.692 9.304 2.790 1.00 88.06 72 ARG A N 1
ATOM 537 C CA . ARG A 1 72 ? -14.419 9.254 1.346 1.00 88.06 72 ARG A CA 1
ATOM 538 C C . ARG A 1 72 ? -13.578 8.051 0.931 1.00 88.06 72 ARG A C 1
ATOM 540 O O . ARG A 1 72 ? -13.536 7.782 -0.266 1.00 88.06 72 ARG A O 1
ATOM 547 N N . CYS A 1 73 ? -12.964 7.313 1.855 1.00 87.19 73 CYS A N 1
ATOM 548 C CA . CYS A 1 73 ? -12.237 6.083 1.544 1.00 87.19 73 CYS A CA 1
ATOM 549 C C . CYS A 1 73 ? -13.058 4.815 1.842 1.00 87.19 73 CYS A C 1
ATOM 551 O O . CYS A 1 73 ? -14.223 4.855 2.251 1.00 87.19 73 CYS A O 1
ATOM 553 N N . SER A 1 74 ? -12.484 3.654 1.542 1.00 86.69 74 SER A N 1
ATOM 554 C CA . SER A 1 74 ? -13.018 2.344 1.918 1.00 86.69 74 SER A CA 1
ATOM 555 C C . SER A 1 74 ? -11.887 1.374 2.239 1.00 86.69 74 SER A C 1
ATOM 557 O O . SER A 1 74 ? -10.773 1.513 1.742 1.00 86.69 74 SER A O 1
ATOM 559 N N . TYR A 1 75 ? -12.185 0.343 3.018 1.00 85.69 75 TYR A N 1
ATOM 560 C CA . TYR A 1 75 ? -11.273 -0.771 3.240 1.00 85.69 75 TYR A CA 1
ATOM 561 C C . TYR A 1 75 ? -11.591 -1.915 2.269 1.00 85.69 75 TYR A C 1
ATOM 563 O O . TYR A 1 75 ? -12.759 -2.236 2.046 1.00 85.69 75 TYR A O 1
ATOM 571 N N . ALA A 1 76 ? -10.572 -2.527 1.663 1.00 87.12 76 ALA A N 1
ATOM 572 C CA . ALA A 1 76 ? -10.784 -3.534 0.626 1.00 87.12 76 ALA A CA 1
ATOM 573 C C . ALA A 1 76 ? -11.285 -4.889 1.159 1.00 87.12 76 ALA A C 1
ATOM 575 O O . ALA A 1 76 ? -11.999 -5.595 0.443 1.00 87.12 76 ALA A O 1
ATOM 576 N N . GLY A 1 77 ? -10.917 -5.263 2.391 1.00 84.44 77 GLY A N 1
ATOM 577 C CA . GLY A 1 77 ? -11.333 -6.514 3.036 1.00 84.44 77 GLY A CA 1
ATOM 578 C C . GLY A 1 77 ? -11.117 -7.756 2.167 1.00 84.44 77 GLY A C 1
ATOM 579 O O . GLY A 1 77 ? -10.084 -7.912 1.517 1.00 84.44 77 GLY A O 1
ATOM 580 N N . GLU A 1 78 ? -12.122 -8.629 2.109 1.00 84.62 78 GLU A N 1
ATOM 581 C CA . GLU A 1 78 ? -12.102 -9.865 1.308 1.00 84.62 78 GLU A CA 1
ATOM 582 C C . GLU A 1 78 ? -11.952 -9.612 -0.204 1.00 84.62 78 GLU A C 1
ATOM 584 O O . GLU A 1 78 ? -11.479 -10.475 -0.944 1.00 84.62 78 GLU A O 1
ATOM 589 N N . LYS A 1 79 ? -12.289 -8.403 -0.672 1.00 85.75 79 LYS A N 1
ATOM 590 C CA . LYS A 1 79 ? -12.215 -8.000 -2.084 1.00 85.75 79 LYS A CA 1
ATOM 591 C C . LYS A 1 79 ? -10.865 -7.395 -2.474 1.00 85.75 79 LYS A C 1
ATOM 593 O O . LYS A 1 79 ? -10.740 -6.833 -3.561 1.00 85.75 79 LYS A O 1
ATOM 598 N N . PHE A 1 80 ? -9.832 -7.540 -1.640 1.00 87.69 80 PHE A N 1
ATOM 599 C CA . PHE A 1 80 ? -8.494 -6.979 -1.874 1.00 87.69 80 PHE A CA 1
ATOM 600 C C . PHE A 1 80 ? -7.878 -7.319 -3.242 1.00 87.69 80 PHE A C 1
ATOM 602 O O . PHE A 1 80 ? -7.042 -6.574 -3.734 1.00 87.69 80 PHE A O 1
ATOM 609 N N . ARG A 1 81 ? -8.292 -8.422 -3.882 1.00 88.56 81 ARG A N 1
ATOM 610 C CA . ARG A 1 81 ? -7.773 -8.857 -5.192 1.00 88.56 81 ARG A CA 1
ATOM 611 C C . ARG A 1 81 ? -8.404 -8.145 -6.388 1.00 88.56 81 ARG A C 1
ATOM 613 O O . ARG A 1 81 ? -7.878 -8.269 -7.489 1.00 88.56 81 ARG A O 1
ATOM 620 N N . THR A 1 82 ? -9.540 -7.472 -6.209 1.00 88.56 82 THR A N 1
ATOM 621 C CA . THR A 1 82 ? -10.352 -6.949 -7.322 1.00 88.56 82 THR A CA 1
ATOM 622 C C . THR A 1 82 ? -10.595 -5.445 -7.249 1.00 88.56 82 THR A C 1
ATOM 624 O O . THR A 1 82 ? -11.309 -4.924 -8.094 1.00 88.56 82 THR A O 1
ATOM 627 N N . VAL A 1 83 ? -10.004 -4.733 -6.284 1.00 86.25 83 VAL A N 1
ATOM 628 C CA . VAL A 1 83 ? -10.328 -3.322 -5.998 1.00 86.25 83 VAL A CA 1
ATOM 629 C C . VAL A 1 83 ? -10.195 -2.406 -7.214 1.00 86.25 83 VAL A C 1
ATOM 631 O O . VAL A 1 83 ? -11.136 -1.683 -7.546 1.00 86.25 83 VAL A O 1
ATOM 634 N N . GLY A 1 84 ? -9.039 -2.447 -7.873 1.00 83.69 84 GLY A N 1
ATOM 635 C CA . GLY A 1 84 ? -8.731 -1.627 -9.043 1.00 83.69 84 GLY A CA 1
ATOM 636 C C . GLY A 1 84 ? -9.063 -2.304 -10.369 1.00 83.69 84 GLY A C 1
ATOM 637 O O . GLY A 1 84 ? -8.709 -1.784 -11.417 1.00 83.69 84 GLY A O 1
ATOM 638 N N . CYS A 1 85 ? -9.714 -3.471 -10.343 1.00 85.50 85 CYS A N 1
ATOM 639 C CA . CYS A 1 85 ? -9.960 -4.287 -11.525 1.00 85.50 85 CYS A CA 1
ATOM 640 C C . CYS A 1 85 ? -11.257 -3.859 -12.239 1.00 85.50 85 CYS A C 1
ATOM 642 O O . CYS A 1 85 ? -12.349 -4.146 -11.736 1.00 85.50 85 CYS A O 1
ATOM 644 N N . PRO A 1 86 ? -11.192 -3.241 -13.436 1.00 82.50 86 PRO A N 1
ATOM 645 C CA . PRO A 1 86 ? -12.387 -2.744 -14.120 1.00 82.50 86 PRO A CA 1
ATOM 646 C C . PRO A 1 86 ? -13.314 -3.880 -14.561 1.00 82.50 86 PRO A C 1
ATOM 648 O O . PRO A 1 86 ? -14.533 -3.755 -14.485 1.00 82.50 86 PRO A O 1
ATOM 651 N N . VAL A 1 87 ? -12.734 -5.019 -14.950 1.00 83.31 87 VAL A N 1
ATOM 652 C CA . VAL A 1 87 ? -13.467 -6.187 -15.463 1.00 83.31 87 VAL A CA 1
ATOM 653 C C . VAL A 1 87 ? -14.158 -7.019 -14.373 1.00 83.31 87 VAL A C 1
ATOM 655 O O . VAL A 1 87 ? -15.035 -7.816 -14.689 1.00 83.31 87 VAL A O 1
ATOM 658 N N . LYS A 1 88 ? -13.800 -6.844 -13.092 1.00 76.50 88 LYS A N 1
ATOM 659 C CA . LYS A 1 88 ? -14.385 -7.577 -11.945 1.00 76.50 88 LYS A CA 1
ATOM 660 C C . LYS A 1 88 ? -15.176 -6.682 -10.982 1.00 76.50 88 LYS A C 1
ATOM 662 O O . LYS A 1 88 ? -15.597 -7.143 -9.924 1.00 76.50 88 LYS A O 1
ATOM 667 N N . GLY A 1 89 ? -15.399 -5.423 -11.362 1.00 71.06 89 GLY A N 1
ATOM 668 C CA . GLY A 1 89 ? -16.046 -4.409 -10.535 1.00 71.06 89 GLY A CA 1
ATOM 669 C C . GLY A 1 89 ? -15.025 -3.580 -9.760 1.00 71.06 89 GLY A C 1
ATOM 670 O O . GLY A 1 89 ? -14.399 -4.062 -8.820 1.00 71.06 89 GLY A O 1
ATOM 671 N N . MET A 1 90 ? -14.891 -2.312 -10.151 1.00 74.12 90 MET A N 1
ATOM 672 C CA . MET A 1 90 ? -13.948 -1.370 -9.551 1.00 74.12 90 MET A CA 1
ATOM 673 C C . MET A 1 90 ? -14.586 -0.604 -8.389 1.00 74.12 90 MET A C 1
ATOM 675 O O . MET A 1 90 ? -15.725 -0.133 -8.483 1.00 74.12 90 MET A O 1
ATOM 679 N N . PHE A 1 91 ? -13.840 -0.423 -7.298 1.00 73.75 91 PHE A N 1
ATOM 680 C CA . PHE A 1 91 ? -14.288 0.422 -6.192 1.00 73.75 91 PHE A CA 1
ATOM 681 C C . PHE A 1 91 ? -14.359 1.888 -6.635 1.00 73.75 91 PHE A C 1
ATOM 683 O O . PHE A 1 91 ? -13.434 2.438 -7.240 1.00 73.75 91 PHE A O 1
ATOM 690 N N . ARG A 1 92 ? -15.477 2.546 -6.305 1.00 75.50 92 ARG A N 1
ATOM 691 C CA . ARG A 1 92 ? -15.677 3.970 -6.615 1.00 75.50 92 ARG A CA 1
ATOM 692 C C . ARG A 1 92 ? -14.817 4.873 -5.726 1.00 75.50 92 ARG A C 1
ATOM 694 O O . ARG A 1 92 ? -14.259 5.851 -6.222 1.00 75.50 92 ARG A O 1
ATOM 701 N N . LYS A 1 93 ? -14.693 4.520 -4.444 1.00 80.69 93 LYS A N 1
ATOM 702 C CA . LYS A 1 93 ? -13.890 5.230 -3.439 1.00 80.69 93 LYS A CA 1
ATOM 703 C C . LYS A 1 93 ? -12.430 4.742 -3.445 1.00 80.69 93 LYS A C 1
ATOM 705 O O . LYS A 1 93 ? -12.206 3.572 -3.754 1.00 80.69 93 LYS A O 1
ATOM 710 N N . PRO A 1 94 ? -11.446 5.597 -3.104 1.00 79.88 94 PRO A N 1
ATOM 711 C CA . PRO A 1 94 ? -10.078 5.161 -2.831 1.00 79.88 94 PRO A CA 1
ATOM 712 C C . PRO A 1 94 ? -10.043 4.118 -1.711 1.00 79.88 94 PRO A C 1
ATOM 714 O O . PRO A 1 94 ? -10.829 4.202 -0.764 1.00 79.88 94 PRO A O 1
ATOM 717 N N . CYS A 1 95 ? -9.115 3.165 -1.801 1.00 82.06 95 CYS A N 1
ATOM 718 C CA . CYS A 1 95 ? -8.950 2.135 -0.783 1.00 82.06 95 CYS A CA 1
ATOM 719 C C . CYS A 1 95 ? -7.651 2.320 -0.008 1.00 82.06 95 CYS A C 1
ATOM 721 O O . CYS A 1 95 ? -6.579 2.250 -0.602 1.00 82.06 95 CYS A O 1
ATOM 723 N N . VAL A 1 96 ? -7.757 2.506 1.310 1.00 73.94 96 VAL A N 1
ATOM 724 C CA . VAL A 1 96 ? -6.615 2.798 2.205 1.00 73.94 96 VAL A CA 1
ATOM 725 C C . VAL A 1 96 ? -6.152 1.549 2.970 1.00 73.94 96 VAL A C 1
ATOM 727 O O . VAL A 1 96 ? -5.489 1.599 3.995 1.00 73.94 96 VAL A O 1
ATOM 730 N N . GLY A 1 97 ? -6.467 0.369 2.432 1.00 64.69 97 GLY A N 1
ATOM 731 C CA . GLY A 1 97 ? -6.033 -0.904 2.993 1.00 64.69 97 GLY A CA 1
ATOM 732 C C . GLY A 1 97 ? -6.723 -2.116 2.371 1.00 64.69 97 GLY A C 1
ATOM 733 O O . GLY A 1 97 ? -7.757 -1.978 1.726 1.00 64.69 97 GLY A O 1
ATOM 734 N N . GLY A 1 98 ? -6.163 -3.310 2.600 1.00 64.06 98 GLY A N 1
ATOM 735 C CA . GLY A 1 98 ? -6.804 -4.617 2.395 1.00 64.06 98 GLY A CA 1
ATOM 736 C C . GLY A 1 98 ? -6.081 -5.762 3.108 1.00 64.06 98 GLY A C 1
ATOM 737 O O . GLY A 1 98 ? -5.887 -5.713 4.312 1.00 64.06 98 GLY A O 1
ATOM 738 N N . ASN A 1 99 ? -5.646 -6.806 2.406 1.00 59.66 99 ASN A N 1
ATOM 739 C CA . ASN A 1 99 ? -4.931 -7.915 3.050 1.00 59.66 99 ASN A CA 1
ATOM 740 C C . ASN A 1 99 ? -3.480 -7.521 3.410 1.00 59.66 99 ASN A C 1
ATOM 742 O O . ASN A 1 99 ? -2.582 -7.657 2.582 1.00 59.66 99 ASN A O 1
ATOM 746 N N . TRP A 1 100 ? -3.245 -7.003 4.625 1.00 58.09 100 TRP A N 1
ATOM 747 C CA . TRP A 1 100 ? -1.934 -6.442 5.026 1.00 58.09 100 TRP A CA 1
ATOM 748 C C . TRP A 1 100 ? -0.933 -7.531 5.452 1.00 58.09 100 TRP A C 1
ATOM 750 O O . TRP A 1 100 ? 0.257 -7.264 5.604 1.00 58.09 100 TRP A O 1
ATOM 760 N N . LYS A 1 101 ? -1.394 -8.778 5.624 1.00 44.44 101 LYS A N 1
ATOM 761 C CA . LYS A 1 101 ? -0.571 -9.917 6.061 1.00 44.44 101 LYS A CA 1
ATOM 762 C C . LYS A 1 101 ? -0.961 -11.242 5.408 1.00 44.44 101 LYS A C 1
ATOM 764 O O . LYS A 1 101 ? -0.958 -12.253 6.087 1.00 44.44 101 LYS A O 1
ATOM 769 N N . CYS A 1 102 ? -1.313 -11.285 4.127 1.00 40.12 102 CYS A N 1
ATOM 770 C CA . CYS A 1 102 ? -1.718 -12.521 3.425 1.00 40.12 102 CYS A CA 1
ATOM 771 C C . CYS A 1 102 ? -2.878 -13.343 4.060 1.00 40.12 102 CYS A C 1
ATOM 773 O O . CYS A 1 102 ? -3.440 -14.192 3.374 1.00 40.12 102 CYS A O 1
ATOM 775 N N . ASN A 1 103 ? -3.317 -13.045 5.282 1.00 43.41 103 ASN A N 1
ATOM 776 C CA . ASN A 1 103 ? -4.382 -13.671 6.040 1.00 43.41 103 ASN A CA 1
ATOM 777 C C . ASN A 1 103 ? -5.522 -12.657 6.100 1.00 43.41 103 ASN A C 1
ATOM 779 O O . ASN A 1 103 ? -5.415 -11.637 6.77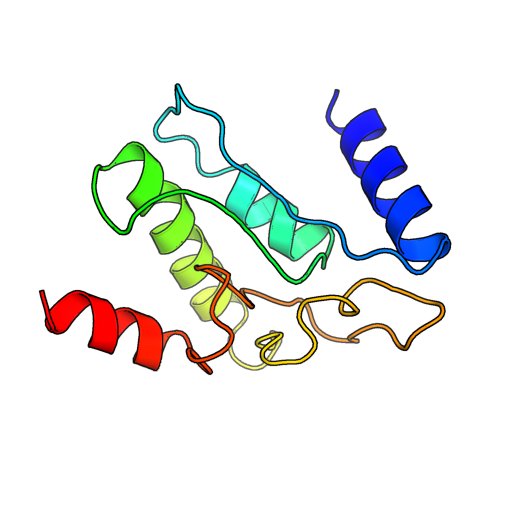8 1.00 43.41 103 ASN A O 1
ATOM 783 N N . GLY A 1 104 ? -6.594 -12.914 5.351 1.00 46.78 104 GLY A N 1
ATOM 784 C CA . GLY A 1 104 ? -7.752 -12.026 5.200 1.00 46.78 104 GLY A CA 1
ATOM 785 C C . GLY A 1 104 ? -8.625 -11.872 6.452 1.00 46.78 104 GLY A C 1
ATOM 786 O O . GLY A 1 104 ? -9.841 -11.819 6.327 1.00 46.78 104 GLY A O 1
ATOM 787 N N . THR A 1 105 ? -8.037 -11.856 7.648 1.00 49.25 105 THR A N 1
ATOM 788 C CA . THR A 1 105 ? -8.745 -11.811 8.935 1.00 49.25 105 THR A CA 1
ATOM 789 C C . THR A 1 105 ? -8.923 -10.406 9.499 1.00 49.25 105 THR A C 1
ATOM 791 O O . THR A 1 105 ? -9.836 -10.206 10.292 1.00 49.25 105 THR A O 1
ATOM 794 N N . LEU A 1 106 ? -8.099 -9.434 9.102 1.00 55.12 106 LEU A N 1
ATOM 795 C CA . LEU A 1 106 ? -8.248 -8.045 9.545 1.00 55.12 106 LEU A CA 1
ATOM 796 C C . LEU A 1 106 ? -9.270 -7.343 8.641 1.00 55.12 106 LEU A C 1
ATOM 798 O O . LEU A 1 106 ? -9.162 -7.424 7.416 1.00 55.12 106 LEU A O 1
ATOM 802 N N . LYS A 1 107 ? -10.297 -6.729 9.237 1.00 54.53 107 LYS A N 1
ATOM 803 C CA . LYS A 1 107 ? -11.426 -6.094 8.537 1.00 54.53 107 LYS A CA 1
ATOM 804 C C . LYS A 1 107 ? -11.406 -4.570 8.648 1.00 54.53 107 LYS A C 1
ATOM 806 O O . LYS A 1 107 ? -12.128 -3.911 7.901 1.00 54.53 107 LYS A O 1
ATOM 811 N N . SER A 1 108 ? -10.584 -4.018 9.537 1.00 57.12 108 SER A N 1
ATOM 812 C CA . SER A 1 108 ? -10.401 -2.580 9.720 1.00 57.12 108 SER A CA 1
ATOM 813 C C . SER A 1 108 ? -8.988 -2.231 10.202 1.00 57.12 108 SER A C 1
ATOM 815 O O . SER A 1 108 ? -8.192 -3.088 10.596 1.00 57.12 108 SER A O 1
ATOM 817 N N . VAL A 1 109 ? -8.679 -0.938 10.191 1.00 55.94 109 VAL A N 1
ATOM 818 C CA . VAL A 1 109 ? -7.488 -0.377 10.831 1.00 55.94 109 VAL A CA 1
ATOM 819 C C . VAL A 1 109 ? -7.549 -0.472 12.364 1.00 55.94 109 VAL A C 1
ATOM 821 O O . VAL A 1 109 ? -6.516 -0.630 13.010 1.00 55.94 109 VAL A O 1
ATOM 824 N N . GLU A 1 110 ? -8.735 -0.470 12.974 1.00 61.78 110 GLU A N 1
ATOM 825 C CA . GLU A 1 110 ? -8.880 -0.749 14.410 1.00 61.78 110 GLU A CA 1
ATOM 826 C C . GLU A 1 110 ? -8.477 -2.186 14.752 1.00 61.78 110 GLU A C 1
ATOM 828 O O . GLU A 1 110 ? -7.806 -2.406 15.762 1.00 61.78 110 GLU A O 1
ATOM 833 N N . ASP A 1 111 ? -8.798 -3.156 13.890 1.00 63.00 111 ASP A N 1
ATOM 834 C CA . ASP A 1 111 ? -8.339 -4.540 14.055 1.00 63.00 111 ASP A CA 1
ATOM 835 C C . ASP A 1 111 ? -6.814 -4.619 13.962 1.00 63.00 111 ASP A C 1
ATOM 837 O O . ASP A 1 111 ? -6.174 -5.382 14.686 1.00 63.00 111 ASP A O 1
ATOM 841 N N . LEU A 1 112 ? -6.219 -3.804 13.087 1.00 59.59 112 LEU A N 1
ATOM 842 C CA . LEU A 1 112 ? -4.775 -3.673 12.983 1.00 59.59 112 LEU A CA 1
ATOM 843 C C . LEU A 1 112 ? -4.200 -3.131 14.297 1.00 59.59 112 LEU A C 1
ATOM 845 O O . LEU A 1 112 ? -3.373 -3.803 14.907 1.00 59.59 112 LEU A O 1
ATOM 849 N N . LEU A 1 113 ? -4.661 -1.970 14.772 1.00 63.16 113 LEU A N 1
ATOM 850 C CA . LEU A 1 113 ? -4.215 -1.371 16.037 1.00 63.16 113 LEU A CA 1
ATOM 851 C C . LEU A 1 113 ? -4.413 -2.322 17.227 1.00 63.16 113 LEU A C 1
ATOM 853 O O . LEU A 1 113 ? -3.561 -2.390 18.111 1.00 63.16 113 LEU A O 1
ATOM 857 N N . THR A 1 114 ? -5.498 -3.093 17.232 1.00 65.38 114 THR A N 1
ATOM 858 C CA . THR A 1 114 ? -5.766 -4.130 18.237 1.00 65.38 114 THR A CA 1
ATOM 859 C C . THR A 1 114 ? -4.752 -5.268 18.144 1.00 65.38 114 THR A C 1
ATOM 861 O O . THR A 1 114 ? -4.182 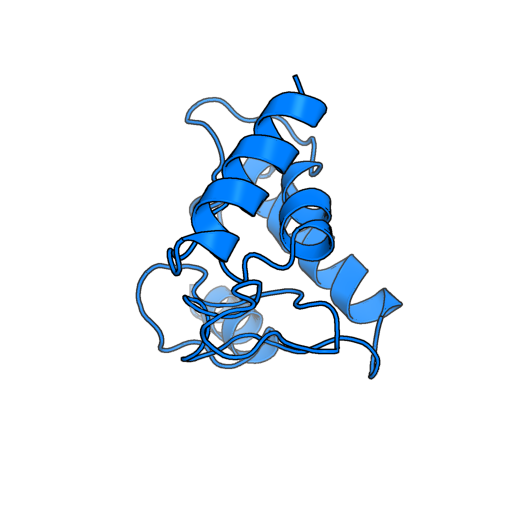-5.662 19.158 1.00 65.38 114 THR A O 1
ATOM 864 N N . ALA A 1 115 ? -4.451 -5.750 16.936 1.00 59.62 115 ALA A N 1
ATOM 865 C CA . ALA A 1 115 ? -3.422 -6.762 16.717 1.00 59.62 115 ALA A CA 1
ATOM 866 C C . ALA A 1 115 ? -2.019 -6.263 17.104 1.00 59.62 115 ALA A C 1
ATOM 868 O O . ALA A 1 115 ? -1.213 -7.053 17.575 1.00 59.62 115 ALA A O 1
ATOM 869 N N . PHE A 1 116 ? -1.726 -4.969 16.937 1.00 58.00 116 PHE A N 1
ATOM 870 C CA . PHE A 1 116 ? -0.479 -4.342 17.391 1.00 58.00 116 PHE A CA 1
ATOM 871 C C . PHE A 1 116 ? -0.374 -4.271 18.920 1.00 58.00 116 PHE A C 1
ATOM 873 O O . PHE A 1 116 ? 0.710 -4.479 19.447 1.00 58.00 116 PHE A O 1
ATOM 880 N N . LYS A 1 117 ? -1.480 -3.998 19.625 1.00 57.66 117 LYS A N 1
ATOM 881 C CA . LYS A 1 117 ? -1.535 -3.956 21.100 1.00 57.66 117 LYS A CA 1
ATOM 882 C C . LYS A 1 117 ? -1.476 -5.338 21.763 1.00 57.66 117 LYS A C 1
ATOM 884 O O . LYS A 1 117 ? -1.322 -5.414 22.976 1.00 57.66 117 LYS A O 1
ATOM 889 N N . ALA A 1 118 ? -1.667 -6.408 20.993 1.00 53.91 118 ALA A N 1
ATOM 890 C CA . ALA A 1 118 ? -1.640 -7.787 21.477 1.00 53.91 118 ALA A CA 1
ATOM 891 C C . ALA A 1 118 ? -0.228 -8.414 21.492 1.00 53.91 118 ALA A C 1
ATOM 893 O O . ALA A 1 118 ? -0.093 -9.572 21.888 1.00 53.91 118 ALA A O 1
ATOM 894 N N . PHE A 1 119 ? 0.796 -7.674 21.053 1.00 44.62 119 PHE A N 1
ATOM 895 C CA . PHE A 1 119 ? 2.217 -8.012 21.189 1.00 44.62 119 PHE A CA 1
ATOM 896 C C . PHE A 1 119 ? 2.865 -7.140 22.265 1.00 44.62 119 PHE A C 1
ATOM 898 O O . PHE A 1 119 ? 3.854 -7.619 22.860 1.00 44.62 119 PHE A O 1
#

Radius of gyration: 13.67 Å; chains: 1; bounding box: 32×26×39 Å

InterPro domains:
  IPR000652 Triosephosphate isomerase [PS51440] (93-119)
  IPR000941 Enolase [PTHR11902] (1-81)
  IPR020810 Enolase, C-terminal TIM barrel domain [PF00113] (1-82)
  IPR020810 Enolase, C-terminal TIM barrel domain [SM01192] (1-83)
  IPR036849 Enolase-like, C-terminal domain superfamily [G3DSA:3.20.20.120] (1-89)
  IPR036849 Enolase-like, C-terminal domain superfamily [SSF51604] (1-81)

Foldseek 3Di:
DVVVVLVVLLVQLQVVWQDEQEDDPDFDLDQVSLVVCQVLQSQHYAQDDPDDNRSVSNVVVLVVVCVVCPVQEAHCQPVNTNANRVVVDHDPGGHSHYCHDVDSPDHDVVSVVVVVVVD

Organism: NCBI:txid141414